Protein AF-A0A7X4FV02-F1 (afdb_monomer)

Secondary structure (DSSP, 8-state):
-------HHHHHHHHHT--S-TTSSHHHHHHHHHHHTT---HHHH-TT-SSS-TTTT------

Structure (mmCIF, N/CA/C/O backbone):
data_AF-A0A7X4FV02-F1
#
_entry.id   AF-A0A7X4FV02-F1
#
loop_
_atom_site.group_PDB
_atom_site.id
_atom_site.type_symbol
_atom_site.label_atom_id
_atom_site.label_alt_id
_atom_site.label_comp_id
_atom_site.label_asym_id
_atom_site.label_entity_id
_atom_site.label_seq_id
_atom_site.pdbx_PDB_ins_code
_atom_site.Cartn_x
_atom_site.Cartn_y
_atom_site.Cartn_z
_atom_site.occupancy
_atom_site.B_iso_or_equiv
_atom_site.auth_seq_id
_atom_site.auth_comp_id
_atom_site.auth_asym_id
_atom_site.auth_atom_id
_atom_site.pdbx_PDB_model_num
ATOM 1 N N . MET A 1 1 ? -10.507 19.294 -9.801 1.00 39.53 1 MET A N 1
ATOM 2 C CA . MET A 1 1 ? -10.130 18.343 -8.738 1.00 39.53 1 MET A CA 1
ATOM 3 C C . MET A 1 1 ? -9.084 17.416 -9.322 1.00 39.53 1 MET A C 1
ATOM 5 O O . MET A 1 1 ? -9.333 16.876 -10.389 1.00 39.53 1 MET A O 1
ATOM 9 N N . GLY A 1 2 ? -7.887 17.385 -8.736 1.00 46.22 2 GLY A N 1
ATOM 10 C CA . GLY A 1 2 ? -6.741 16.675 -9.301 1.00 46.22 2 GLY A CA 1
ATOM 11 C C . GLY A 1 2 ? -6.885 15.173 -9.111 1.00 46.22 2 GLY A C 1
ATOM 12 O O . GLY A 1 2 ? -6.867 14.702 -7.978 1.00 46.22 2 GLY A O 1
ATOM 13 N N . SER A 1 3 ? -7.033 14.448 -10.213 1.00 50.03 3 SER A N 1
ATOM 14 C CA . SER A 1 3 ? -6.850 13.004 -10.239 1.00 50.03 3 SER A CA 1
ATOM 15 C C . SER A 1 3 ? -5.399 12.692 -9.875 1.00 50.03 3 SER A C 1
ATOM 17 O O . SER A 1 3 ? -4.487 12.993 -10.642 1.00 50.03 3 SER A O 1
ATOM 19 N N . LEU A 1 4 ? -5.174 12.107 -8.700 1.00 57.97 4 LEU A N 1
ATOM 20 C CA . LEU A 1 4 ? -3.907 11.469 -8.325 1.00 57.97 4 LEU A CA 1
ATOM 21 C C . LEU A 1 4 ? -3.824 10.082 -8.990 1.00 57.97 4 LEU A C 1
ATOM 23 O O . LEU A 1 4 ? -3.604 9.076 -8.320 1.00 57.97 4 LEU A O 1
ATOM 27 N N . GLU A 1 5 ? -4.075 10.020 -10.297 1.00 68.25 5 GLU A N 1
ATOM 28 C CA . GLU A 1 5 ? -4.062 8.780 -11.069 1.00 68.25 5 GLU A CA 1
ATOM 29 C C . GLU A 1 5 ? -2.624 8.479 -11.483 1.00 68.25 5 GLU A C 1
ATOM 31 O O . GLU A 1 5 ? -2.045 9.156 -12.333 1.00 68.25 5 GLU A O 1
ATOM 36 N N . LEU A 1 6 ? -2.029 7.473 -10.845 1.00 78.75 6 LEU A N 1
ATOM 37 C CA . LEU A 1 6 ? -0.730 6.951 -11.246 1.00 78.75 6 LEU A CA 1
ATOM 38 C C . LEU A 1 6 ? -0.940 6.049 -12.465 1.00 78.75 6 LEU A C 1
ATOM 40 O O . LEU A 1 6 ? -1.683 5.073 -12.376 1.00 78.75 6 LEU A O 1
ATOM 44 N N . SER A 1 7 ? -0.298 6.328 -13.600 1.00 85.69 7 SER A N 1
ATOM 45 C CA . SER A 1 7 ? -0.425 5.439 -14.759 1.00 85.69 7 SER A CA 1
ATOM 46 C C . SER A 1 7 ? 0.337 4.124 -14.550 1.00 85.69 7 SER A C 1
ATOM 48 O O . SER A 1 7 ? 1.345 4.065 -13.843 1.00 85.69 7 SER A O 1
ATOM 50 N N . ALA A 1 8 ? -0.096 3.051 -15.222 1.00 84.31 8 ALA A N 1
ATOM 51 C CA . ALA A 1 8 ? 0.578 1.750 -15.142 1.00 84.31 8 ALA A CA 1
ATOM 52 C C . ALA A 1 8 ? 2.057 1.824 -15.565 1.00 84.31 8 ALA A C 1
ATOM 54 O O . ALA A 1 8 ? 2.900 1.111 -15.021 1.00 84.31 8 ALA A O 1
ATOM 55 N N . ALA A 1 9 ? 2.381 2.711 -16.512 1.00 86.06 9 ALA A N 1
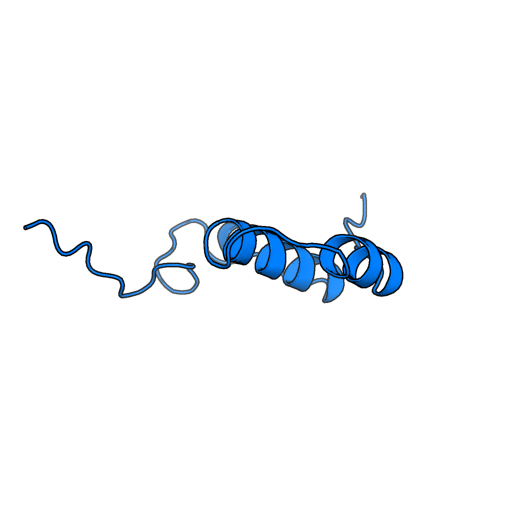ATOM 56 C CA . ALA A 1 9 ? 3.748 2.944 -16.964 1.00 86.06 9 ALA A CA 1
ATOM 57 C C . ALA A 1 9 ? 4.600 3.637 -1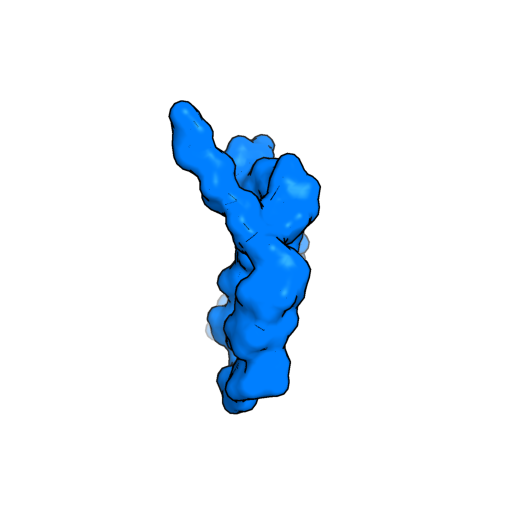5.889 1.00 86.06 9 ALA A C 1
ATOM 59 O O . ALA A 1 9 ? 5.744 3.239 -15.676 1.00 86.06 9 ALA A O 1
ATOM 60 N N . GLU A 1 10 ? 4.048 4.628 -15.184 1.00 84.88 10 GLU A N 1
ATOM 61 C CA . GLU A 1 10 ? 4.725 5.310 -14.075 1.00 84.88 10 GLU A CA 1
ATOM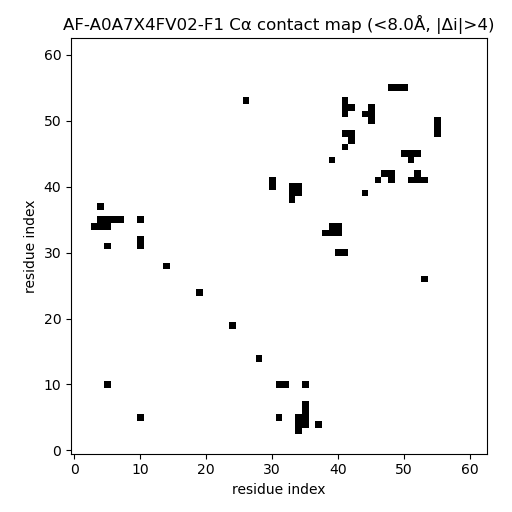 62 C C . GLU A 1 10 ? 4.904 4.390 -12.867 1.00 84.88 10 GLU A C 1
ATOM 64 O O . GLU A 1 10 ? 5.988 4.351 -12.283 1.00 84.88 10 GLU A O 1
ATOM 69 N N . PHE A 1 11 ? 3.887 3.587 -12.541 1.00 85.88 11 PHE A N 1
ATOM 70 C CA . PHE A 1 11 ? 3.982 2.548 -11.517 1.00 85.88 11 PHE A CA 1
ATOM 71 C C . PHE A 1 11 ? 5.099 1.555 -11.852 1.00 85.88 11 PHE A C 1
ATOM 73 O O . PHE A 1 11 ? 5.999 1.325 -11.042 1.00 85.88 11 PHE A O 1
ATOM 80 N N . ALA A 1 12 ? 5.092 1.007 -13.071 1.00 85.00 12 ALA A N 1
ATOM 81 C CA . ALA A 1 12 ? 6.122 0.079 -13.512 1.00 85.00 12 ALA A CA 1
ATOM 82 C C . ALA A 1 12 ? 7.507 0.734 -13.486 1.00 85.00 12 ALA A C 1
ATOM 84 O O . ALA A 1 12 ? 8.439 0.130 -12.975 1.00 85.00 12 ALA A O 1
ATOM 85 N N . ALA A 1 13 ? 7.660 1.971 -13.965 1.00 85.69 13 ALA A N 1
ATOM 86 C CA . ALA A 1 13 ? 8.938 2.680 -13.932 1.00 85.69 13 ALA A CA 1
ATOM 87 C C . ALA A 1 1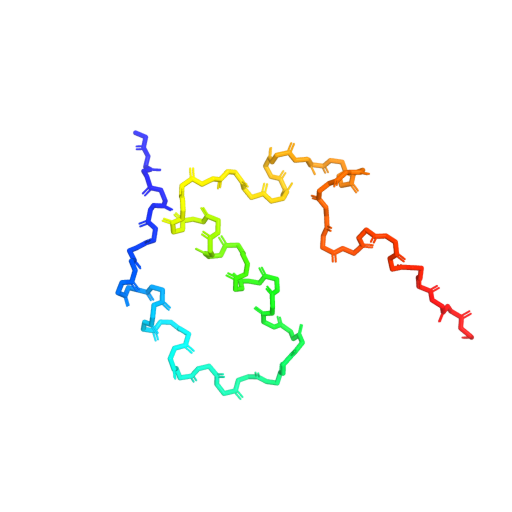3 ? 9.459 2.886 -12.499 1.00 85.69 13 ALA A C 1
ATOM 89 O O . ALA A 1 13 ? 10.633 2.627 -12.239 1.00 85.69 13 ALA A O 1
ATOM 90 N N . LYS A 1 14 ? 8.588 3.278 -11.559 1.00 82.31 14 LYS A N 1
ATOM 91 C CA . LYS A 1 14 ? 8.937 3.493 -10.145 1.00 82.31 14 LYS A CA 1
ATOM 92 C C . LYS A 1 14 ? 9.385 2.205 -9.440 1.00 82.31 14 LYS A C 1
ATOM 94 O O . LYS A 1 14 ? 10.286 2.235 -8.598 1.00 82.31 14 LYS A O 1
ATOM 99 N N . TRP A 1 15 ? 8.768 1.073 -9.775 1.00 83.81 15 TRP A N 1
ATOM 100 C CA . TRP A 1 15 ? 8.998 -0.201 -9.082 1.00 83.81 15 TRP A CA 1
ATOM 101 C C . TRP A 1 15 ? 9.940 -1.165 -9.815 1.00 83.81 15 TRP A C 1
ATOM 103 O O . TRP A 1 15 ? 10.465 -2.086 -9.197 1.00 83.81 15 TRP A O 1
ATOM 113 N N . ARG A 1 16 ? 10.239 -0.929 -11.097 1.00 80.25 16 ARG A N 1
ATOM 114 C CA . ARG A 1 16 ? 11.100 -1.789 -11.930 1.00 80.25 16 ARG A CA 1
ATOM 115 C C . ARG A 1 16 ? 12.561 -1.852 -11.481 1.00 80.25 16 ARG A C 1
ATOM 117 O O . ARG A 1 16 ? 13.198 -2.875 -11.697 1.00 80.25 16 ARG A O 1
ATOM 124 N N . GLU A 1 17 ? 13.090 -0.800 -10.859 1.00 68.94 17 GLU A N 1
ATOM 125 C CA . GLU A 1 17 ? 14.475 -0.748 -10.348 1.00 68.94 17 GLU A CA 1
ATOM 126 C C . GLU A 1 17 ? 14.535 -0.650 -8.817 1.00 68.94 17 GLU A C 1
ATOM 128 O O . 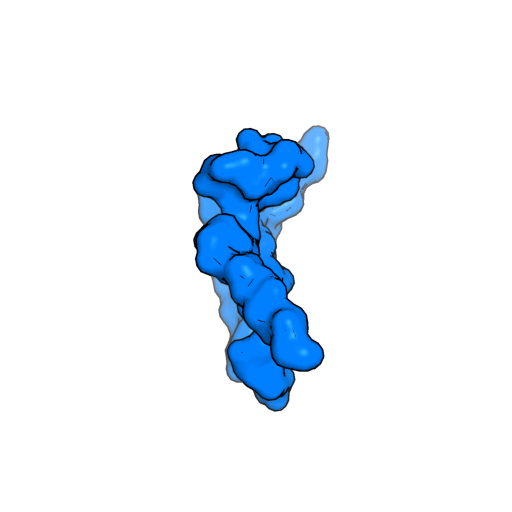GLU A 1 17 ? 15.535 -0.208 -8.246 1.00 68.94 17 GLU A O 1
ATOM 133 N N . ASN A 1 18 ? 13.462 -1.034 -8.119 1.00 66.94 18 ASN A N 1
ATOM 134 C CA . ASN A 1 18 ? 13.398 -0.913 -6.667 1.00 66.94 18 ASN A CA 1
ATOM 135 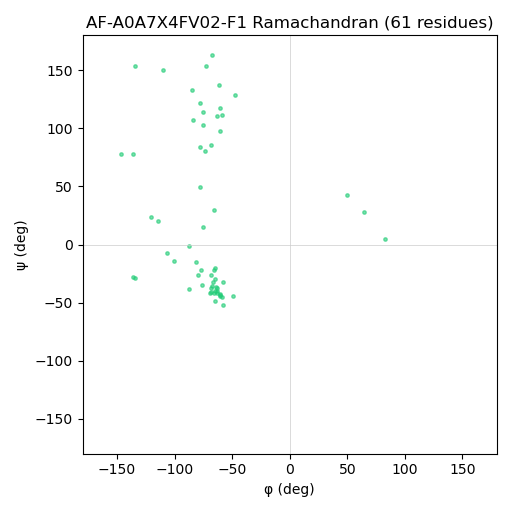C C . ASN A 1 18 ? 14.296 -1.972 -5.993 1.00 66.94 18 ASN A C 1
ATOM 137 O O . ASN A 1 18 ? 13.846 -3.009 -5.527 1.00 66.94 18 ASN A O 1
ATOM 141 N N . ALA A 1 19 ? 15.600 -1.697 -5.928 1.00 57.97 19 ALA A N 1
ATOM 142 C CA . ALA A 1 19 ? 16.615 -2.504 -5.246 1.00 57.97 19 ALA A CA 1
ATOM 143 C C . ALA A 1 19 ? 16.569 -2.361 -3.707 1.00 57.97 19 ALA A C 1
ATOM 145 O O . ALA A 1 19 ? 17.543 -2.667 -3.011 1.00 57.97 19 ALA A O 1
ATOM 146 N N . ARG A 1 20 ? 15.479 -1.814 -3.150 1.00 57.62 20 ARG A N 1
ATOM 147 C CA . ARG A 1 20 ? 15.362 -1.537 -1.715 1.00 57.62 20 ARG A CA 1
ATOM 148 C C . ARG A 1 20 ? 14.896 -2.784 -0.968 1.00 57.62 20 ARG A C 1
ATOM 150 O O . ARG A 1 20 ? 13.955 -3.453 -1.369 1.00 57.62 20 ARG A O 1
ATOM 157 N N . ARG A 1 21 ? 15.591 -3.065 0.140 1.00 53.56 21 ARG A N 1
ATOM 158 C CA . ARG A 1 21 ? 15.368 -4.200 1.050 1.00 53.56 21 ARG A CA 1
ATOM 159 C C . ARG A 1 21 ? 13.880 -4.341 1.400 1.00 53.56 21 ARG A C 1
ATOM 161 O O . ARG A 1 21 ? 13.246 -3.378 1.829 1.00 53.56 21 ARG A O 1
ATOM 168 N N . GLU A 1 22 ? 13.379 -5.557 1.229 1.00 57.03 22 GLU A N 1
ATOM 169 C CA . GLU A 1 22 ? 11.984 -5.983 1.026 1.00 57.03 22 GLU A CA 1
ATOM 170 C C . GLU A 1 22 ? 10.985 -5.764 2.186 1.00 57.03 22 GLU A C 1
ATOM 172 O O . GLU A 1 22 ? 10.021 -6.506 2.336 1.00 57.03 22 GLU A O 1
ATOM 177 N N . SE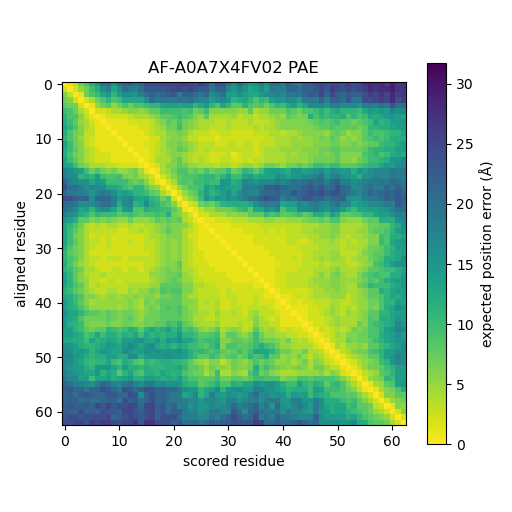R A 1 23 ? 11.162 -4.751 3.035 1.00 57.22 23 SER A N 1
ATOM 178 C CA . SER A 1 23 ? 10.189 -4.460 4.105 1.00 57.22 23 SER A CA 1
ATOM 179 C C . SER A 1 23 ? 9.849 -2.985 4.271 1.00 57.22 23 SER A C 1
ATOM 181 O O . SER A 1 23 ? 8.732 -2.668 4.661 1.00 57.22 23 SER A O 1
ATOM 183 N N . ALA A 1 24 ? 10.751 -2.062 3.925 1.00 56.88 24 ALA A N 1
ATOM 184 C CA . ALA A 1 24 ? 10.489 -0.633 4.124 1.00 56.88 24 ALA A CA 1
ATOM 185 C C . ALA A 1 24 ? 9.635 -0.004 3.008 1.00 56.88 24 ALA A C 1
ATOM 187 O O . ALA A 1 24 ? 9.126 1.099 3.175 1.00 56.88 24 ALA A O 1
ATOM 188 N N . SER A 1 25 ? 9.490 -0.685 1.866 1.00 67.38 25 SER A N 1
ATOM 189 C CA . SER A 1 25 ? 8.838 -0.124 0.675 1.00 67.38 25 SER A CA 1
ATOM 190 C C . SER A 1 25 ? 7.444 -0.692 0.398 1.00 67.38 25 SER A C 1
ATOM 192 O O . SER A 1 25 ? 6.752 -0.182 -0.478 1.00 67.38 25 SER A O 1
ATOM 194 N N . SER A 1 26 ? 7.012 -1.722 1.132 1.00 74.50 26 SER A N 1
ATOM 195 C CA . SER A 1 26 ? 5.754 -2.435 0.869 1.00 74.50 26 SER A CA 1
ATOM 196 C C . SER A 1 26 ? 4.518 -1.570 1.129 1.00 74.50 26 SER A C 1
ATOM 198 O O . SER A 1 26 ? 3.549 -1.648 0.377 1.00 74.50 26 SER A O 1
ATOM 200 N N . GLN A 1 27 ? 4.569 -0.694 2.141 1.00 79.31 27 GLN A N 1
ATOM 201 C CA . GLN A 1 27 ? 3.497 0.271 2.408 1.00 79.31 27 GLN A CA 1
ATOM 202 C C . GLN A 1 27 ? 3.362 1.277 1.257 1.00 79.31 27 GLN A C 1
ATOM 204 O O . GLN A 1 27 ? 2.270 1.468 0.729 1.00 79.31 27 GLN A O 1
ATOM 209 N N . GLU A 1 28 ? 4.472 1.872 0.804 1.00 84.69 28 GLU A N 1
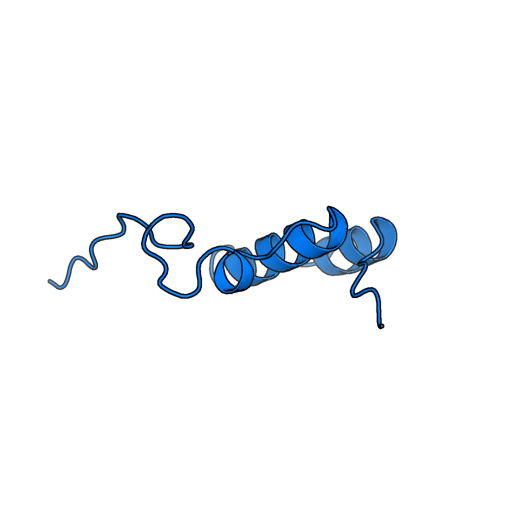ATOM 210 C CA . GLU A 1 28 ? 4.453 2.813 -0.324 1.00 84.69 28 GLU A CA 1
ATOM 211 C C . GLU A 1 28 ? 4.001 2.133 -1.628 1.00 84.69 28 GLU A C 1
ATOM 213 O O . GLU A 1 28 ? 3.192 2.699 -2.363 1.00 84.69 28 GLU A O 1
ATOM 218 N N . HIS A 1 29 ? 4.443 0.895 -1.875 1.00 85.31 29 HIS A N 1
ATOM 219 C CA . HIS A 1 29 ? 4.027 0.099 -3.034 1.00 85.31 29 HIS A CA 1
ATOM 220 C C . HIS A 1 29 ? 2.518 -0.117 -3.078 1.00 85.31 29 HIS A C 1
ATOM 222 O O . HIS A 1 29 ? 1.883 0.072 -4.115 1.00 85.31 29 HIS A O 1
ATOM 228 N N . PHE A 1 30 ? 1.928 -0.471 -1.940 1.00 85.50 30 PHE A N 1
ATOM 229 C CA . PHE A 1 30 ? 0.495 -0.691 -1.841 1.00 85.50 30 PHE A CA 1
ATOM 230 C C . PHE A 1 30 ? -0.309 0.604 -2.009 1.00 85.50 30 PHE A C 1
ATOM 232 O O . PHE A 1 30 ? -1.355 0.605 -2.656 1.00 85.50 30 PHE A O 1
ATOM 239 N N . LEU A 1 31 ? 0.183 1.728 -1.477 1.00 86.06 31 LEU A N 1
ATOM 240 C CA . LEU A 1 31 ? -0.447 3.034 -1.689 1.00 86.06 31 LEU A CA 1
ATOM 241 C C . LEU A 1 31 ? -0.427 3.432 -3.170 1.00 86.06 31 LEU A C 1
ATOM 243 O O . LEU A 1 31 ? -1.430 3.919 -3.688 1.00 86.06 31 LEU A O 1
ATOM 247 N N . ASP A 1 32 ? 0.683 3.194 -3.868 1.00 87.38 32 ASP A N 1
ATOM 248 C CA . ASP A 1 32 ? 0.768 3.433 -5.310 1.00 87.38 32 ASP A CA 1
ATOM 249 C C . ASP A 1 32 ? -0.136 2.496 -6.118 1.00 87.38 32 ASP A C 1
ATOM 251 O O . ASP A 1 32 ? -0.693 2.917 -7.130 1.00 87.38 32 ASP A O 1
ATOM 255 N N . LEU A 1 33 ? -0.354 1.262 -5.652 1.00 86.56 33 LEU A N 1
ATOM 256 C CA . LEU A 1 33 ? -1.333 0.351 -6.247 1.00 86.56 33 LEU A CA 1
ATOM 257 C C . LEU A 1 33 ? -2.766 0.877 -6.077 1.00 86.56 33 LEU A C 1
ATOM 259 O O . LEU A 1 33 ? -3.546 0.838 -7.025 1.00 86.56 33 LEU A O 1
ATOM 263 N N . CYS A 1 34 ? -3.106 1.420 -4.903 1.00 87.75 34 CYS A N 1
ATOM 264 C CA . CYS A 1 34 ? -4.419 2.032 -4.675 1.00 87.75 34 CYS A CA 1
ATOM 265 C C . CYS A 1 34 ? -4.658 3.208 -5.636 1.00 87.75 34 CYS A C 1
ATOM 267 O O . CYS A 1 34 ? -5.724 3.310 -6.242 1.00 87.75 34 CYS A O 1
ATOM 269 N N . ARG A 1 35 ? -3.630 4.042 -5.845 1.00 87.12 35 ARG A N 1
ATOM 270 C CA . ARG A 1 35 ? -3.662 5.164 -6.799 1.00 87.12 35 ARG A CA 1
ATOM 271 C C . ARG A 1 35 ? -3.791 4.703 -8.249 1.00 87.12 35 ARG A C 1
ATOM 273 O O . ARG A 1 35 ? -4.542 5.310 -9.002 1.00 87.12 35 ARG A O 1
ATOM 280 N N . LEU A 1 36 ? -3.104 3.624 -8.633 1.00 86.38 36 LEU A N 1
ATOM 281 C CA . LEU A 1 36 ? -3.213 3.022 -9.968 1.00 86.38 36 LEU A CA 1
ATOM 282 C C . LEU A 1 36 ? -4.623 2.480 -10.246 1.00 86.38 36 LEU A C 1
ATOM 284 O O . LEU A 1 36 ? -5.117 2.572 -11.366 1.00 86.38 36 LEU A O 1
ATOM 288 N N . LEU A 1 37 ? -5.265 1.900 -9.231 1.00 86.81 37 LEU A N 1
ATOM 289 C CA . LEU A 1 37 ? -6.603 1.316 -9.337 1.00 86.81 37 LEU A CA 1
ATOM 290 C C . LEU A 1 37 ? -7.732 2.333 -9.093 1.00 86.81 37 LEU A C 1
ATOM 292 O O . LEU A 1 37 ? -8.901 1.960 -9.178 1.00 86.81 37 LEU A O 1
ATOM 296 N N . ASN A 1 38 ? -7.399 3.594 -8.787 1.00 84.00 38 ASN A N 1
ATOM 297 C CA . ASN A 1 38 ? -8.342 4.639 -8.381 1.00 84.00 38 ASN A CA 1
ATOM 298 C C . ASN A 1 38 ? -9.284 4.165 -7.248 1.00 84.00 38 ASN A C 1
ATOM 300 O O . ASN A 1 38 ? -10.497 4.393 -7.269 1.00 84.00 38 ASN A O 1
ATOM 304 N N . VAL A 1 39 ? -8.718 3.468 -6.260 1.00 85.94 39 VAL A N 1
ATOM 305 C CA . VAL A 1 39 ? -9.415 3.032 -5.041 1.00 85.94 39 VAL A CA 1
ATOM 306 C C . VAL A 1 39 ? -8.897 3.822 -3.838 1.00 85.94 39 VAL A C 1
ATOM 308 O O . VAL A 1 39 ? -7.729 4.223 -3.834 1.00 85.94 39 VAL A O 1
ATOM 311 N N . PRO A 1 40 ? -9.731 4.058 -2.810 1.00 83.12 40 PRO A N 1
ATOM 312 C CA . PRO A 1 40 ? -9.287 4.761 -1.613 1.00 83.12 40 PRO A CA 1
ATOM 313 C C . PRO A 1 40 ? -8.164 3.987 -0.915 1.00 83.12 40 PRO A C 1
ATOM 315 O O . PRO A 1 40 ? -8.217 2.759 -0.786 1.00 83.12 40 PRO A O 1
ATOM 318 N N . THR A 1 41 ? -7.136 4.705 -0.461 1.00 85.25 41 THR A N 1
ATOM 319 C CA . THR A 1 41 ? -6.052 4.102 0.326 1.00 85.25 41 THR A CA 1
ATOM 320 C C . THR A 1 41 ? -6.557 3.643 1.701 1.00 85.25 41 THR A C 1
ATOM 322 O O . THR A 1 41 ? -7.600 4.116 2.153 1.00 85.25 41 THR A O 1
ATOM 325 N N . PRO A 1 42 ? -5.820 2.770 2.415 1.00 82.81 42 PRO A N 1
ATOM 326 C CA . PRO A 1 42 ? -6.167 2.361 3.778 1.00 82.81 42 PRO A CA 1
ATOM 327 C C . PRO A 1 42 ? -6.481 3.534 4.711 1.00 82.81 42 PRO A C 1
ATOM 329 O O . PRO A 1 42 ? -7.507 3.536 5.377 1.00 82.81 42 PRO A O 1
ATOM 332 N N . ALA A 1 43 ? -5.663 4.589 4.660 1.00 80.12 43 ALA A N 1
ATOM 333 C CA . ALA A 1 43 ? -5.857 5.792 5.466 1.00 80.12 43 ALA A CA 1
ATOM 334 C C . ALA A 1 43 ? -7.093 6.624 5.067 1.00 80.12 43 ALA A C 1
ATOM 336 O O . ALA A 1 43 ? -7.626 7.356 5.897 1.00 80.12 43 ALA A O 1
ATOM 337 N N . GLU A 1 44 ? -7.539 6.548 3.810 1.00 80.56 44 GLU A N 1
ATOM 338 C CA . GLU A 1 44 ? -8.723 7.267 3.317 1.00 80.56 44 GLU A CA 1
ATOM 339 C C . GLU A 1 44 ? -10.016 6.479 3.536 1.00 80.56 44 GLU A C 1
ATOM 341 O O . GLU A 1 44 ? -11.050 7.063 3.853 1.00 80.56 44 GLU A O 1
ATOM 346 N N . ALA A 1 45 ? -9.965 5.159 3.351 1.00 81.12 45 ALA A N 1
ATOM 347 C CA . ALA A 1 45 ? -11.099 4.266 3.551 1.00 81.12 45 ALA A CA 1
ATOM 348 C C . ALA A 1 45 ? -11.373 4.004 5.039 1.00 81.12 45 ALA A C 1
ATOM 350 O O . ALA A 1 45 ? -12.532 3.870 5.425 1.00 81.12 45 ALA A O 1
ATOM 351 N N . ASP A 1 46 ? -10.322 3.934 5.860 1.00 77.25 46 ASP A N 1
ATOM 352 C CA . ASP A 1 46 ? -10.407 3.612 7.282 1.00 77.25 46 ASP A CA 1
ATOM 353 C C . ASP A 1 46 ? -9.328 4.359 8.094 1.00 77.25 46 ASP A C 1
ATOM 355 O O . ASP A 1 46 ? -8.306 3.785 8.480 1.00 77.25 46 ASP A O 1
ATOM 359 N N . PRO A 1 47 ? -9.531 5.658 8.383 1.00 73.31 47 PRO A N 1
ATOM 360 C CA . PRO A 1 47 ? -8.568 6.460 9.140 1.00 73.31 47 PRO A CA 1
ATOM 361 C C . PRO A 1 47 ? -8.377 5.986 10.591 1.00 73.31 47 PRO A C 1
ATOM 363 O O . PRO A 1 47 ? -7.361 6.319 11.201 1.00 73.31 47 PRO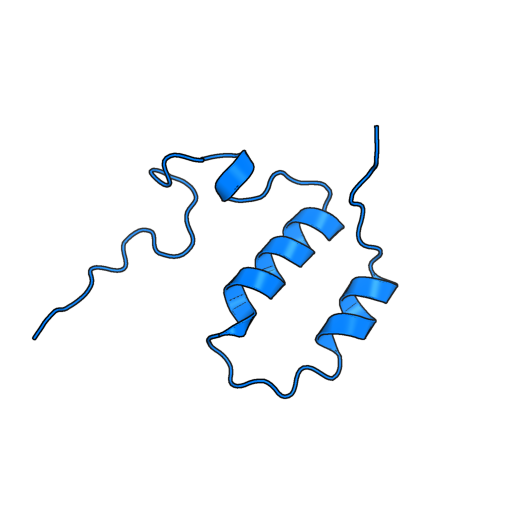 A O 1
ATOM 366 N N . SER A 1 48 ? -9.326 5.219 11.145 1.00 73.75 48 SER A N 1
ATOM 367 C CA . SER A 1 48 ? -9.189 4.580 12.462 1.00 73.75 48 SER A CA 1
ATOM 368 C C . SER A 1 48 ? -8.298 3.334 12.425 1.00 73.75 48 SER A C 1
ATOM 370 O O . SER A 1 48 ? -7.762 2.945 13.461 1.00 73.75 48 SER A O 1
ATOM 372 N N . GLY A 1 49 ? -8.118 2.711 11.255 1.00 69.06 49 GLY A N 1
ATOM 373 C CA . GLY A 1 49 ? -7.339 1.484 11.097 1.00 69.06 49 GLY A CA 1
ATOM 374 C C . GLY A 1 49 ? -7.928 0.273 11.829 1.00 69.06 49 GLY A C 1
ATOM 375 O O . GLY A 1 49 ? -7.178 -0.614 12.232 1.00 69.06 49 GLY A O 1
ATOM 376 N N . GLU A 1 50 ? -9.247 0.232 12.029 1.00 68.56 50 GLU A N 1
ATOM 377 C CA . GLU A 1 50 ? -9.948 -0.861 12.718 1.00 68.56 50 GLU A CA 1
ATOM 378 C C . GLU A 1 50 ? -10.186 -2.083 11.818 1.00 68.56 50 GLU A C 1
ATOM 380 O O . GLU A 1 50 ? -10.306 -3.204 12.310 1.00 68.56 50 GLU A O 1
ATOM 385 N N . SER A 1 51 ? -10.256 -1.887 10.501 1.00 66.38 51 SER A N 1
ATOM 386 C CA . SER A 1 51 ? -10.683 -2.907 9.534 1.00 66.38 51 SER A CA 1
ATOM 387 C C . SER A 1 51 ? -9.792 -3.008 8.296 1.00 66.38 51 SER A C 1
ATOM 389 O O . SER A 1 51 ? -9.654 -4.095 7.733 1.00 66.38 51 SER A O 1
ATOM 391 N N . TYR A 1 52 ? -9.149 -1.914 7.881 1.00 68.31 52 TYR A N 1
ATOM 392 C CA . TYR A 1 52 ? -8.313 -1.873 6.683 1.00 68.31 52 TYR A CA 1
ATOM 393 C C . TYR A 1 52 ? -7.016 -1.112 6.977 1.00 68.31 52 TYR A C 1
ATOM 395 O O . TYR A 1 52 ? -6.857 0.055 6.636 1.00 68.31 52 TYR A O 1
ATOM 403 N N . THR A 1 53 ? -6.079 -1.792 7.646 1.00 70.94 53 THR A N 1
ATOM 404 C CA . THR A 1 53 ? -4.759 -1.263 8.023 1.00 70.94 53 THR A CA 1
ATOM 405 C C . THR A 1 53 ? -3.645 -2.267 7.716 1.00 70.94 53 THR A C 1
ATOM 407 O O . THR A 1 53 ? -3.872 -3.476 7.678 1.00 70.94 53 THR A O 1
ATOM 410 N N . PHE A 1 54 ? -2.426 -1.769 7.497 1.00 66.81 54 PHE A N 1
ATOM 411 C CA . PHE A 1 54 ? -1.259 -2.569 7.099 1.00 66.81 54 PHE A CA 1
ATOM 412 C C . PHE A 1 54 ? -0.778 -3.563 8.164 1.00 66.81 54 PHE A C 1
ATOM 414 O O . PHE A 1 54 ? -0.105 -4.534 7.832 1.00 66.81 54 PHE A O 1
ATOM 421 N N . GLU A 1 55 ? -1.116 -3.324 9.430 1.00 68.69 55 GLU A N 1
ATOM 422 C CA . GLU A 1 55 ? -0.647 -4.096 10.587 1.00 68.69 55 GLU A CA 1
ATOM 423 C C . GLU A 1 55 ? -1.815 -4.728 11.369 1.00 68.69 55 GLU A C 1
ATOM 425 O O . GLU A 1 55 ? -1.688 -5.035 12.554 1.00 68.69 55 GLU A O 1
ATOM 430 N N . ALA A 1 56 ? -2.971 -4.937 10.726 1.00 61.19 56 ALA A N 1
ATOM 431 C CA . ALA A 1 56 ? -4.140 -5.542 11.366 1.00 61.19 56 ALA A CA 1
ATOM 432 C C . ALA A 1 56 ? -3.791 -6.949 11.890 1.00 61.19 56 ALA A C 1
ATOM 434 O O . ALA A 1 56 ? -3.534 -7.865 11.111 1.00 61.19 56 ALA A O 1
ATOM 435 N N . GLY A 1 57 ? -3.757 -7.117 13.215 1.00 57.28 57 GLY A N 1
ATOM 436 C CA . GLY A 1 57 ? -3.391 -8.383 13.864 1.00 57.28 57 GLY A CA 1
ATOM 437 C C . GLY A 1 57 ? -1.885 -8.635 14.017 1.00 57.28 57 GLY A C 1
ATOM 438 O O . GLY A 1 57 ? -1.504 -9.694 14.512 1.00 57.28 57 GLY A O 1
ATOM 439 N N . ALA A 1 58 ? -1.019 -7.684 13.651 1.00 57.84 58 ALA A N 1
ATOM 440 C CA . ALA A 1 58 ? 0.389 -7.730 14.027 1.00 57.84 58 ALA A CA 1
ATOM 441 C C . ALA A 1 58 ? 0.527 -7.275 15.489 1.00 57.84 58 ALA A C 1
ATOM 443 O O . ALA A 1 58 ? 0.777 -6.107 15.785 1.00 57.84 58 ALA A O 1
ATOM 444 N N . GLU A 1 59 ? 0.331 -8.193 16.438 1.00 57.12 59 GLU A N 1
ATOM 445 C CA . GLU A 1 59 ? 0.700 -7.924 17.825 1.00 57.12 59 GLU A CA 1
ATOM 446 C C . GLU A 1 59 ? 2.208 -7.666 17.882 1.00 57.12 59 GLU A C 1
ATOM 448 O O . GLU A 1 59 ? 3.027 -8.529 17.554 1.00 57.12 59 GLU A O 1
ATOM 453 N N . ARG A 1 60 ? 2.594 -6.454 18.296 1.00 55.25 60 ARG A N 1
ATOM 454 C CA . ARG A 1 60 ? 3.983 -6.145 18.632 1.00 55.25 60 ARG A CA 1
ATOM 455 C C . ARG A 1 60 ? 4.389 -7.058 19.793 1.00 55.25 60 ARG A C 1
ATOM 457 O O . ARG A 1 60 ? 4.110 -6.755 20.950 1.00 55.25 60 ARG A O 1
ATOM 464 N N . LEU A 1 61 ? 5.053 -8.171 19.490 1.00 60.00 61 LEU A N 1
ATOM 465 C CA . LEU A 1 61 ? 5.682 -9.033 20.488 1.00 60.00 61 LEU A CA 1
ATOM 466 C C . LEU A 1 61 ? 6.868 -8.273 21.100 1.00 60.00 61 LEU A C 1
ATOM 468 O O . LEU A 1 61 ? 8.002 -8.369 20.636 1.00 60.00 61 LEU A O 1
ATOM 472 N N . SER A 1 62 ? 6.599 -7.453 22.116 1.00 49.16 62 SER A N 1
ATOM 473 C CA . SER A 1 62 ? 7.635 -6.867 22.965 1.00 49.16 62 SER A CA 1
ATOM 474 C C . SER A 1 62 ? 8.147 -7.955 23.915 1.00 49.16 62 SER A C 1
ATOM 476 O O . SER A 1 62 ? 7.455 -8.315 24.863 1.00 49.16 62 SER A O 1
ATOM 478 N N . THR A 1 63 ? 9.330 -8.501 23.613 1.00 54.44 63 THR A N 1
ATOM 479 C CA . THR A 1 63 ? 10.174 -9.241 24.571 1.00 54.44 63 THR A CA 1
ATOM 480 C C . THR A 1 63 ? 10.983 -8.263 25.409 1.00 54.44 63 THR A C 1
ATOM 482 O O . THR A 1 63 ? 11.432 -7.245 24.831 1.00 54.44 63 THR A O 1
#

Sequence (63 aa):
MGSLELSAAEFAAKWRENARRESASSQEHFLDLCRLLNVPTPAEADPSGESYTFEAGAERLST

Foldseek 3Di:
DDLLAQAPVNLCVVPVPCPDDPPPCVLVNVVNVCNNVVHDRLCRVPVPNQDRDPCVPVDPPDD

Mean predicted aligned error: 9.38 Å

pLDDT: mean 72.44, std 13.05, range [39.53, 87.75]

Solvent-accessible surface area (backbone atoms only — not comparable to full-atom values): 4128 Å² total; per-residue (Å²): 134,85,79,74,66,44,48,71,67,56,50,46,62,68,57,72,74,59,85,64,71,94,67,83,51,58,67,59,52,51,48,52,49,23,26,51,68,74,44,73,38,47,66,73,72,28,73,84,44,85,86,43,44,100,60,73,86,62,74,80,82,81,126

Radius of gyration: 14.13 Å; Cα contacts (8 Å, |Δi|>4): 39; chains: 1; bounding box: 28×28×42 Å